Protein AF-R7G4W9-F1 (afdb_monomer)

Secondary structure (DSSP, 8-state):
---TT--EEEEEHHHHHHSHHHHHHHHHH--SSEEEEE--TT--S-HHHHHHHHHHHHHT---

Foldseek 3Di:
DCPPPAQEDEDEPVVCVVPVPVVVCCCVPDPPNHYHYDHDPVDDPCPPVVVQVVVCVVVVHRD

Solvent-accessible surface area (backbone atoms only — not comparable to full-atom values): 3949 Å² total; per-residue (Å²): 124,86,55,91,89,47,65,69,44,81,40,39,48,70,59,40,73,75,42,51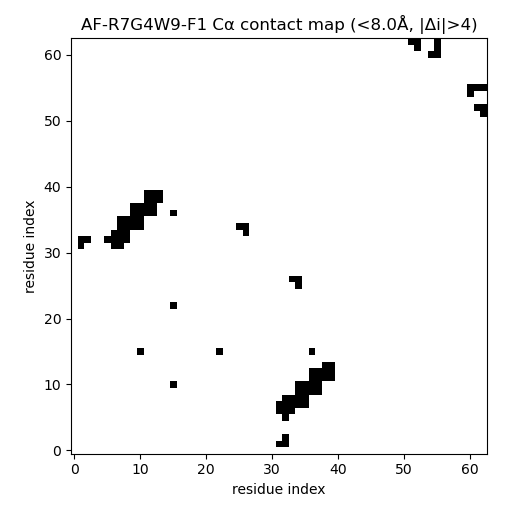,70,61,51,49,51,46,56,73,71,41,87,52,44,41,72,42,79,40,80,48,96,81,57,68,93,54,67,62,60,55,51,47,51,50,52,19,67,74,73,74,47,89,122

Structure (mmCIF, N/CA/C/O backbone):
data_AF-R7G4W9-F1
#
_entry.id   AF-R7G4W9-F1
#
loop_
_atom_site.group_PDB
_atom_site.id
_atom_site.type_symbol
_atom_site.label_atom_id
_atom_site.label_alt_id
_atom_site.label_comp_id
_atom_site.label_asym_id
_atom_site.label_entity_id
_atom_site.label_seq_id
_atom_site.pdbx_PDB_ins_code
_atom_site.Cartn_x
_atom_site.Cartn_y
_atom_site.Cartn_z
_atom_site.occupancy
_atom_site.B_iso_or_equiv
_atom_site.auth_seq_id
_atom_site.auth_comp_id
_atom_site.auth_asym_id
_atom_site.auth_atom_id
_atom_site.pdbx_PDB_model_num
ATOM 1 N N . MET A 1 1 ? -2.565 -3.603 -17.086 1.00 56.16 1 MET A N 1
ATOM 2 C CA . MET A 1 1 ? -1.766 -2.389 -17.333 1.00 56.16 1 MET A CA 1
ATOM 3 C C . MET A 1 1 ? -0.312 -2.796 -17.152 1.00 56.16 1 MET A C 1
ATOM 5 O O . MET A 1 1 ? 0.089 -3.041 -16.024 1.00 56.16 1 MET A O 1
ATOM 9 N N . HIS A 1 2 ? 0.425 -3.038 -18.235 1.00 61.53 2 HIS A N 1
ATOM 10 C CA . HIS A 1 2 ? 1.870 -3.266 -18.155 1.00 61.53 2 HIS A CA 1
ATOM 11 C C . HIS A 1 2 ? 2.528 -1.963 -18.587 1.00 61.53 2 HIS A C 1
ATOM 13 O O . HIS A 1 2 ? 2.437 -1.589 -19.750 1.00 61.53 2 HIS A O 1
ATOM 19 N N . ILE A 1 3 ? 3.057 -1.230 -17.609 1.00 76.62 3 ILE A N 1
ATOM 20 C CA . ILE A 1 3 ? 3.800 0.006 -17.832 1.00 76.62 3 ILE A CA 1
ATOM 21 C C . ILE A 1 3 ? 5.259 -0.385 -17.631 1.00 76.62 3 ILE A C 1
ATOM 23 O O . ILE A 1 3 ? 5.678 -0.597 -16.495 1.00 76.62 3 ILE A O 1
ATOM 27 N N . GLU A 1 4 ? 5.982 -0.606 -18.727 1.00 81.00 4 GLU A N 1
ATOM 28 C CA . GLU A 1 4 ? 7.318 -1.221 -18.690 1.00 81.00 4 GLU A CA 1
ATOM 29 C C . GLU A 1 4 ? 8.360 -0.343 -17.980 1.00 81.00 4 GLU A C 1
ATOM 31 O O . GLU A 1 4 ? 9.289 -0.869 -17.370 1.00 81.00 4 GLU A O 1
ATOM 36 N N . ASP A 1 5 ? 8.136 0.971 -17.949 1.00 89.94 5 ASP A N 1
ATOM 37 C CA . ASP A 1 5 ? 9.075 1.948 -17.387 1.00 89.94 5 ASP A CA 1
ATOM 38 C C . ASP A 1 5 ? 8.844 2.261 -15.899 1.00 89.94 5 ASP A C 1
ATOM 40 O O . ASP A 1 5 ? 9.631 2.978 -15.280 1.00 89.94 5 ASP A O 1
ATOM 44 N N . ILE A 1 6 ? 7.762 1.751 -15.297 1.00 88.44 6 ILE A N 1
ATOM 45 C CA . ILE A 1 6 ? 7.418 2.034 -13.898 1.00 88.44 6 ILE A CA 1
ATOM 46 C C . ILE A 1 6 ? 7.622 0.774 -13.063 1.00 88.44 6 ILE A C 1
ATOM 48 O O . ILE A 1 6 ? 6.971 -0.247 -13.272 1.00 88.44 6 ILE A O 1
ATOM 52 N N . ALA A 1 7 ? 8.508 0.861 -12.070 1.00 88.94 7 ALA A N 1
ATOM 53 C CA . ALA A 1 7 ? 8.773 -0.236 -11.141 1.00 88.94 7 ALA A CA 1
ATOM 54 C C . ALA A 1 7 ? 7.876 -0.189 -9.894 1.00 88.94 7 ALA A C 1
ATOM 56 O O . ALA A 1 7 ? 7.430 -1.236 -9.422 1.00 88.94 7 ALA A O 1
ATOM 57 N N . VAL A 1 8 ? 7.609 1.009 -9.364 1.00 91.44 8 VAL A N 1
ATOM 58 C CA . VAL A 1 8 ? 6.922 1.212 -8.081 1.00 91.44 8 VAL A CA 1
ATOM 59 C C . VAL A 1 8 ? 5.914 2.352 -8.193 1.00 91.44 8 VAL A C 1
ATOM 61 O O . VAL A 1 8 ? 6.219 3.400 -8.760 1.00 91.44 8 VAL A O 1
ATOM 64 N N . ILE A 1 9 ? 4.729 2.156 -7.620 1.00 91.81 9 ILE A N 1
ATOM 65 C CA . ILE A 1 9 ? 3.710 3.187 -7.417 1.00 91.81 9 ILE A CA 1
ATOM 66 C C . ILE A 1 9 ? 3.531 3.376 -5.912 1.00 91.81 9 ILE A C 1
ATOM 68 O O . ILE A 1 9 ? 3.187 2.430 -5.204 1.00 91.81 9 ILE A O 1
ATOM 72 N N . LEU A 1 10 ? 3.745 4.602 -5.436 1.00 92.38 10 LEU A N 1
ATOM 73 C CA . LEU A 1 10 ? 3.489 4.987 -4.050 1.00 92.38 10 LEU A CA 1
ATOM 74 C C . LEU A 1 10 ? 2.098 5.615 -3.938 1.00 92.38 10 LEU A C 1
ATOM 76 O O . LEU A 1 10 ? 1.749 6.498 -4.722 1.00 92.38 10 LEU A O 1
ATOM 80 N N . ILE A 1 11 ? 1.313 5.169 -2.965 1.00 91.50 11 ILE A N 1
ATOM 81 C CA . ILE A 1 11 ? -0.066 5.606 -2.740 1.00 91.50 11 ILE A CA 1
ATOM 82 C C . ILE A 1 11 ? -0.226 6.039 -1.286 1.00 91.50 11 ILE A C 1
ATOM 84 O O . ILE A 1 11 ? 0.257 5.351 -0.396 1.00 91.50 11 ILE A O 1
ATOM 88 N N . THR A 1 12 ? -0.918 7.148 -1.014 1.00 90.38 12 THR A N 1
ATOM 89 C CA . THR A 1 12 ? -1.148 7.564 0.375 1.00 90.38 12 THR A CA 1
ATOM 90 C C . THR A 1 12 ? -2.216 6.712 1.064 1.00 90.38 12 THR A C 1
ATOM 92 O O . THR A 1 12 ? -3.209 6.340 0.435 1.00 90.38 12 THR A O 1
ATOM 95 N N . THR A 1 13 ? -2.087 6.480 2.372 1.00 86.00 13 THR A N 1
ATOM 96 C CA . THR A 1 13 ? -3.108 5.791 3.190 1.00 86.00 13 THR A CA 1
ATOM 97 C C . THR A 1 13 ? -4.496 6.410 3.023 1.00 86.00 13 THR A C 1
ATOM 99 O O . THR A 1 13 ? -5.491 5.701 2.898 1.00 86.00 13 THR A O 1
ATOM 102 N N . LYS A 1 14 ? -4.575 7.739 2.891 1.00 86.31 14 LYS A N 1
ATOM 103 C CA . LYS A 1 14 ? -5.833 8.449 2.625 1.00 86.31 14 LYS A CA 1
ATOM 104 C C . LYS A 1 14 ? -6.509 8.009 1.317 1.00 86.31 14 LYS A C 1
ATOM 106 O O . LYS A 1 14 ? -7.732 7.875 1.269 1.00 86.31 14 LYS A O 1
ATOM 111 N N . LEU A 1 15 ? -5.735 7.773 0.253 1.00 89.06 15 LEU A N 1
ATO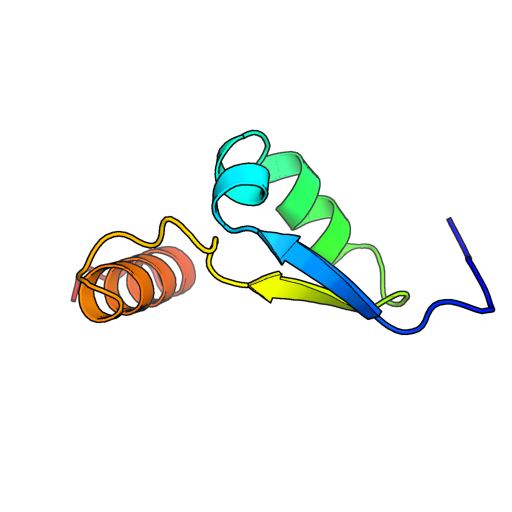M 112 C CA . LEU A 1 15 ? -6.279 7.259 -1.007 1.00 89.06 15 LEU A CA 1
ATOM 113 C C . LEU A 1 15 ? -6.750 5.811 -0.843 1.00 89.06 15 LEU A C 1
ATOM 115 O O . LEU A 1 15 ? -7.825 5.460 -1.327 1.00 89.06 15 LEU A O 1
ATOM 119 N N . VAL A 1 16 ? -5.974 4.986 -0.134 1.00 89.31 16 VAL A N 1
ATOM 120 C CA . VAL A 1 16 ? -6.327 3.582 0.117 1.00 89.31 16 VAL A CA 1
ATOM 121 C C . VAL A 1 16 ? -7.658 3.474 0.856 1.00 89.31 16 VAL A C 1
ATOM 123 O O . VAL A 1 16 ? -8.533 2.729 0.420 1.00 89.31 16 VAL A O 1
ATOM 126 N N . GLN A 1 17 ? -7.864 4.298 1.883 1.00 86.69 17 GLN A N 1
ATOM 127 C CA . GLN A 1 17 ? -9.114 4.365 2.646 1.00 86.69 17 GLN A CA 1
ATOM 128 C C . GLN A 1 17 ? -10.332 4.776 1.805 1.00 86.69 17 GLN A C 1
ATOM 130 O O . GLN A 1 17 ? -11.459 4.450 2.164 1.00 86.69 17 GLN A O 1
ATOM 135 N N . THR A 1 18 ? -10.134 5.462 0.674 1.00 91.56 18 THR A N 1
ATOM 136 C CA . THR A 1 18 ? -11.244 5.862 -0.207 1.00 91.56 18 THR A CA 1
ATOM 137 C C . THR A 1 18 ? -11.785 4.673 -1.011 1.00 91.56 18 THR A C 1
ATOM 139 O O . THR A 1 18 ? -12.984 4.600 -1.270 1.00 91.56 18 THR A O 1
ATOM 142 N N . CYS A 1 19 ? -10.916 3.729 -1.396 1.00 92.12 19 CYS A N 1
ATOM 143 C CA . CYS A 1 19 ? -11.257 2.602 -2.273 1.00 92.12 19 CYS A CA 1
ATOM 144 C C . CYS A 1 19 ? -10.527 1.297 -1.872 1.00 92.12 19 CYS A C 1
ATOM 146 O O . CYS A 1 19 ? -9.817 0.717 -2.704 1.00 92.12 19 CYS A O 1
ATOM 148 N N . PRO A 1 20 ? -10.695 0.789 -0.638 1.00 88.69 20 PRO A N 1
ATOM 149 C CA . PRO A 1 20 ? -9.858 -0.287 -0.094 1.00 88.69 20 PRO A CA 1
ATOM 150 C C . PRO A 1 20 ? -9.952 -1.592 -0.894 1.00 88.69 20 PRO A C 1
ATOM 152 O O . PRO A 1 20 ? -8.933 -2.228 -1.165 1.00 88.69 20 PRO A O 1
ATOM 155 N N . ASN A 1 21 ? -11.150 -1.953 -1.363 1.00 91.25 21 ASN A N 1
ATOM 156 C CA . ASN A 1 21 ? -11.373 -3.172 -2.149 1.00 91.25 21 ASN A CA 1
ATOM 157 C C . ASN A 1 21 ? -10.643 -3.134 -3.498 1.00 91.25 21 ASN A C 1
ATOM 159 O O . ASN A 1 21 ? -10.023 -4.112 -3.905 1.00 91.25 21 ASN A O 1
ATOM 163 N N . VAL A 1 22 ? -10.681 -1.987 -4.182 1.00 91.94 22 VAL A N 1
ATOM 164 C CA . VAL A 1 22 ? -10.030 -1.817 -5.489 1.00 91.94 22 VAL A CA 1
ATOM 165 C C . VAL A 1 22 ? -8.516 -1.879 -5.332 1.00 91.94 22 VAL A C 1
ATOM 167 O O . VAL A 1 22 ? -7.844 -2.576 -6.087 1.00 91.94 22 VAL A O 1
ATOM 170 N N . ILE A 1 23 ? -7.975 -1.178 -4.333 1.00 90.44 23 ILE A N 1
ATOM 171 C CA . ILE A 1 23 ? -6.536 -1.176 -4.066 1.00 90.44 23 ILE A CA 1
ATOM 172 C C . ILE A 1 23 ? -6.055 -2.568 -3.646 1.00 90.44 23 ILE A C 1
ATOM 174 O O . ILE A 1 23 ? -5.002 -3.001 -4.106 1.00 90.44 23 ILE A O 1
ATOM 178 N N . SER A 1 24 ? -6.830 -3.291 -2.839 1.00 88.81 24 SER A N 1
ATOM 179 C CA . SER A 1 24 ? -6.500 -4.661 -2.432 1.00 88.81 24 SER A CA 1
ATOM 180 C C . SER A 1 24 ? -6.482 -5.617 -3.624 1.00 88.81 24 SER A C 1
ATOM 182 O O . SER A 1 24 ? -5.502 -6.333 -3.813 1.00 88.81 24 SER A O 1
ATOM 184 N N . GLU A 1 25 ? -7.492 -5.571 -4.498 1.00 91.12 25 GLU A N 1
ATOM 185 C CA . GLU A 1 25 ? -7.508 -6.368 -5.733 1.00 91.12 25 GLU A CA 1
ATOM 186 C C . GLU A 1 25 ? -6.336 -6.020 -6.663 1.00 91.12 25 GLU A C 1
ATOM 188 O O . GLU A 1 25 ? -5.732 -6.914 -7.259 1.00 91.12 25 GLU A O 1
ATOM 193 N N . LEU A 1 26 ? -5.968 -4.739 -6.772 1.00 89.31 26 LEU A N 1
ATOM 194 C CA . LEU A 1 26 ? -4.801 -4.310 -7.546 1.00 89.31 26 LEU A CA 1
ATOM 195 C C . LEU A 1 26 ? -3.498 -4.858 -6.949 1.00 89.31 26 LEU A C 1
ATOM 197 O O . LEU A 1 26 ? -2.716 -5.463 -7.682 1.00 89.31 26 LEU A O 1
ATOM 201 N N . LYS A 1 27 ? -3.294 -4.720 -5.631 1.00 86.88 27 LYS A N 1
ATOM 202 C CA . LYS A 1 27 ? -2.133 -5.267 -4.906 1.00 86.88 27 LYS A CA 1
ATOM 203 C C . LYS A 1 27 ? -2.037 -6.797 -5.055 1.00 86.88 27 LYS A C 1
ATOM 205 O O . LYS A 1 27 ? -0.935 -7.322 -5.180 1.00 86.88 27 LYS A O 1
ATOM 210 N N . LEU A 1 28 ? -3.168 -7.511 -5.085 1.00 87.44 28 LEU A N 1
ATOM 211 C CA . LEU A 1 28 ? -3.219 -8.974 -5.218 1.00 87.44 28 LEU A CA 1
ATOM 212 C C . LEU A 1 28 ? -2.986 -9.467 -6.654 1.00 87.44 28 LEU A C 1
ATOM 214 O O . LEU A 1 28 ? -2.320 -10.483 -6.861 1.00 87.44 28 LEU A O 1
ATOM 218 N N . ARG A 1 29 ? -3.550 -8.787 -7.659 1.00 87.94 29 ARG A N 1
ATOM 219 C CA . ARG A 1 29 ? -3.546 -9.263 -9.055 1.00 87.94 29 ARG A CA 1
ATOM 220 C C . ARG A 1 29 ? -2.374 -8.751 -9.886 1.00 87.94 29 ARG A C 1
ATOM 222 O O . ARG A 1 29 ? -2.007 -9.407 -10.862 1.00 87.94 29 ARG A O 1
ATOM 229 N N . GLN A 1 30 ? -1.794 -7.596 -9.559 1.00 82.00 30 GLN A N 1
ATOM 230 C CA . GLN A 1 30 ? -0.676 -7.026 -10.315 1.00 82.00 30 GLN A CA 1
ATOM 231 C C . GLN A 1 30 ? 0.670 -7.353 -9.673 1.00 82.00 30 GLN A C 1
ATOM 233 O O . GLN A 1 30 ? 1.024 -6.840 -8.622 1.00 82.00 30 GLN A O 1
ATOM 238 N N . LYS A 1 31 ? 1.478 -8.153 -10.381 1.00 80.44 31 LYS A N 1
ATOM 239 C CA . LYS A 1 31 ? 2.88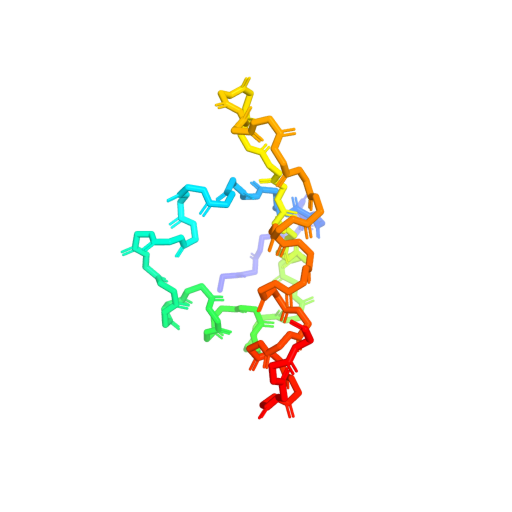9 -8.374 -10.021 1.00 80.44 31 LYS A CA 1
ATOM 240 C C . LYS A 1 31 ? 3.775 -7.150 -10.274 1.00 80.44 31 LYS A C 1
ATOM 242 O O . LYS A 1 31 ? 4.810 -7.023 -9.630 1.00 80.44 31 LYS A O 1
ATOM 247 N N . LYS A 1 32 ? 3.420 -6.305 -11.251 1.00 83.31 32 LYS A N 1
ATOM 248 C CA . LYS A 1 32 ? 4.153 -5.086 -11.624 1.00 83.31 32 LYS A CA 1
ATOM 249 C C . LYS A 1 32 ? 3.200 -4.027 -12.194 1.00 83.31 32 LYS A C 1
ATOM 251 O O . LYS A 1 32 ? 2.327 -4.411 -12.983 1.00 83.31 32 LYS A O 1
ATOM 256 N N . PRO A 1 33 ? 3.415 -2.732 -11.894 1.00 87.25 33 PRO A N 1
ATOM 257 C CA . PRO A 1 33 ? 4.379 -2.189 -10.918 1.00 87.25 33 PRO A CA 1
ATOM 258 C C . PRO A 1 33 ? 4.023 -2.540 -9.462 1.00 87.25 33 PRO A C 1
ATOM 260 O O . PRO A 1 33 ? 2.869 -2.833 -9.163 1.00 87.25 33 PRO A O 1
ATOM 263 N N . LEU A 1 34 ? 5.011 -2.527 -8.562 1.00 89.75 34 LEU A N 1
ATOM 264 C CA . LEU A 1 34 ? 4.800 -2.767 -7.131 1.00 89.75 34 LEU A CA 1
ATOM 265 C C . LEU A 1 34 ? 4.018 -1.597 -6.524 1.00 89.75 34 LEU A C 1
ATOM 267 O O . LEU A 1 34 ? 4.470 -0.456 -6.580 1.00 89.75 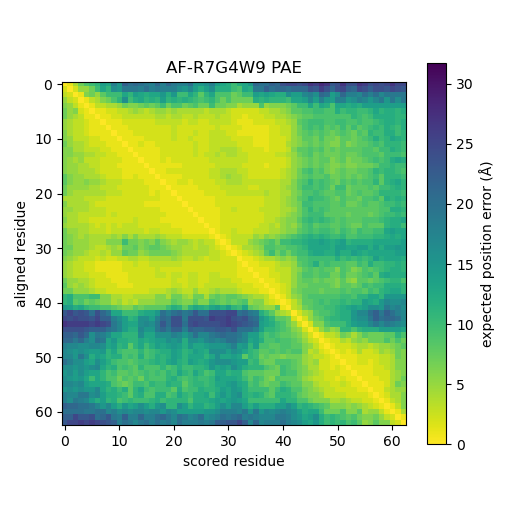34 LEU A O 1
ATOM 271 N N . ILE A 1 35 ? 2.865 -1.882 -5.925 1.00 90.94 35 ILE A N 1
ATOM 272 C CA . ILE A 1 35 ? 2.020 -0.867 -5.291 1.00 90.94 35 ILE A CA 1
ATOM 273 C C . ILE A 1 35 ? 2.326 -0.834 -3.794 1.00 90.94 35 ILE A C 1
ATOM 275 O O . ILE A 1 35 ? 2.071 -1.808 -3.087 1.00 90.94 35 ILE A O 1
ATOM 279 N N . VAL A 1 36 ? 2.846 0.293 -3.309 1.00 90.00 36 VAL A N 1
ATOM 280 C CA . VAL A 1 36 ? 3.227 0.494 -1.905 1.00 90.00 36 VAL A CA 1
ATOM 281 C C . VAL A 1 36 ? 2.413 1.631 -1.308 1.00 90.00 36 VAL A C 1
ATOM 283 O O . VAL A 1 36 ? 2.225 2.677 -1.925 1.00 90.00 36 VAL A O 1
ATOM 286 N N . GLU A 1 37 ? 1.930 1.419 -0.092 1.00 88.06 37 GLU A N 1
ATOM 287 C CA . GLU A 1 37 ? 1.206 2.425 0.672 1.00 88.06 37 GLU A CA 1
ATOM 288 C C . GLU A 1 37 ? 2.155 3.214 1.580 1.00 88.06 37 GLU A C 1
ATOM 290 O O . GLU A 1 37 ? 3.036 2.631 2.209 1.00 88.06 37 GLU A O 1
ATOM 295 N N . ILE A 1 38 ? 1.982 4.534 1.634 1.00 88.31 38 ILE A N 1
ATOM 296 C CA . ILE A 1 38 ? 2.762 5.463 2.456 1.00 88.31 38 ILE A CA 1
ATOM 297 C C . ILE A 1 38 ? 1.830 6.402 3.241 1.00 88.31 38 ILE A C 1
ATOM 299 O O . ILE A 1 38 ? 0.738 6.721 2.768 1.00 88.31 38 ILE A O 1
ATOM 303 N N . PRO A 1 39 ? 2.228 6.899 4.418 1.00 81.44 39 PRO A N 1
ATOM 304 C CA . PRO A 1 39 ? 1.437 7.893 5.138 1.00 81.44 39 PRO A CA 1
ATOM 305 C C . PRO A 1 39 ? 1.364 9.228 4.370 1.00 81.44 39 PRO A C 1
ATOM 307 O O . PRO A 1 39 ? 2.264 9.580 3.606 1.00 81.44 39 PRO A O 1
ATOM 310 N N . ASP A 1 40 ? 0.281 9.986 4.565 1.00 79.00 40 ASP A N 1
ATOM 311 C CA . ASP A 1 40 ? 0.145 11.346 4.018 1.00 79.00 40 ASP A CA 1
ATOM 312 C C . ASP A 1 40 ? 0.936 12.357 4.876 1.00 79.00 40 ASP A C 1
ATOM 314 O O . ASP A 1 40 ? 1.162 12.140 6.066 1.00 79.00 40 ASP A O 1
ATOM 318 N N . ARG A 1 41 ? 1.319 13.503 4.296 1.00 76.38 41 ARG A N 1
ATOM 319 C CA . ARG A 1 41 ? 2.023 14.598 4.994 1.00 76.38 41 ARG A CA 1
ATOM 320 C C . ARG A 1 41 ? 1.204 15.219 6.129 1.00 76.38 41 ARG A C 1
ATOM 322 O O . ARG A 1 41 ? 1.755 15.908 6.976 1.00 76.38 41 ARG A O 1
ATOM 329 N N . HIS A 1 42 ? -0.109 15.003 6.109 1.00 73.62 42 HIS A N 1
ATOM 330 C CA . HIS A 1 42 ? -1.049 15.411 7.155 1.00 73.62 42 HIS A CA 1
ATOM 331 C C . HIS A 1 42 ? -1.187 14.370 8.276 1.00 73.62 42 HIS A C 1
ATOM 333 O O . HIS A 1 42 ? -2.160 14.427 9.022 1.00 73.62 42 HIS A O 1
ATOM 339 N N . GLY A 1 43 ? -0.275 13.392 8.337 1.00 58.91 43 GLY A N 1
ATOM 340 C CA . GLY A 1 43 ? -0.334 12.233 9.223 1.00 58.91 43 GLY A CA 1
ATOM 341 C C . GLY A 1 43 ? -0.727 12.597 10.651 1.00 58.91 43 GLY A C 1
ATOM 342 O O . GLY A 1 43 ? -0.040 13.363 11.324 1.00 58.91 43 GLY A O 1
ATOM 343 N N . SER A 1 44 ? -1.855 12.039 11.086 1.00 57.25 44 SER A N 1
ATOM 344 C CA . SER A 1 44 ? -2.273 12.001 12.481 1.00 57.25 44 SER A CA 1
ATOM 345 C C . SER A 1 44 ? -1.138 11.445 13.340 1.00 57.25 44 SER A C 1
ATOM 347 O O . SER A 1 44 ? -0.488 10.473 12.964 1.00 57.25 44 SER A O 1
ATOM 349 N N . THR A 1 45 ? -0.916 12.091 14.479 1.00 53.91 45 THR A N 1
ATOM 350 C CA . THR A 1 45 ? 0.212 11.955 15.412 1.00 53.91 45 THR A CA 1
ATOM 351 C C . THR A 1 45 ? 0.524 10.533 15.913 1.00 53.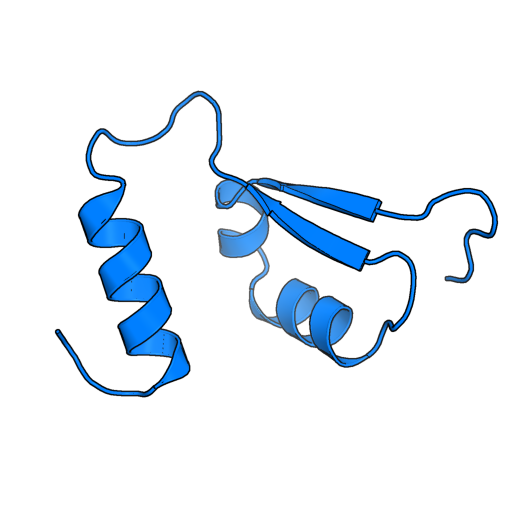91 45 THR A C 1
ATOM 353 O O . THR A 1 45 ? 1.594 10.334 16.477 1.00 53.91 45 THR A O 1
ATOM 356 N N . ASP A 1 46 ? -0.313 9.528 15.653 1.00 63.84 46 ASP A N 1
ATOM 357 C CA . ASP A 1 46 ? -0.110 8.157 16.129 1.00 63.84 46 ASP A CA 1
ATOM 358 C C . ASP A 1 46 ? 0.145 7.160 14.993 1.00 63.84 46 ASP A C 1
ATOM 360 O O . ASP A 1 46 ? -0.733 6.438 14.524 1.00 63.84 46 ASP A O 1
ATOM 364 N N . ILE A 1 47 ? 1.408 7.083 14.564 1.00 64.50 47 ILE A N 1
ATOM 365 C CA . ILE A 1 47 ? 1.911 6.010 13.686 1.00 64.50 47 ILE A CA 1
ATOM 366 C C . ILE A 1 4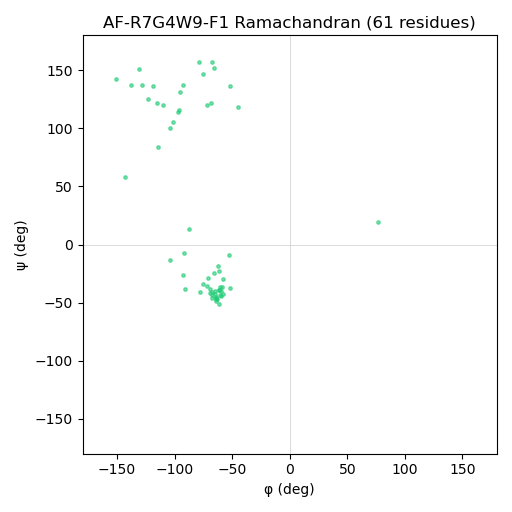7 ? 1.691 4.627 14.335 1.00 64.50 47 ILE A C 1
ATOM 368 O O . ILE A 1 47 ? 1.480 3.648 13.621 1.00 64.50 47 ILE A O 1
ATOM 372 N N . GLY A 1 48 ? 1.704 4.555 15.673 1.00 66.19 48 GLY A N 1
ATOM 373 C CA . GLY A 1 48 ? 1.470 3.328 16.441 1.00 66.19 48 GLY A CA 1
ATOM 374 C C . GLY A 1 48 ? 0.081 2.735 16.209 1.00 66.19 48 GLY A C 1
ATOM 375 O O . GLY A 1 48 ? -0.018 1.587 15.791 1.00 66.19 48 GLY A O 1
ATOM 376 N N . GLU A 1 49 ? -0.980 3.539 16.351 1.00 68.75 49 GLU A N 1
ATOM 377 C CA . GLU A 1 49 ? -2.359 3.075 16.122 1.00 68.75 49 GLU A CA 1
ATOM 378 C C . GLU A 1 49 ? -2.579 2.576 14.689 1.00 68.75 49 GLU A C 1
ATOM 380 O O . GLU A 1 49 ? -3.296 1.601 14.470 1.00 68.75 49 GLU A O 1
ATOM 385 N N . VAL A 1 50 ? -1.946 3.216 13.700 1.00 68.69 50 VAL A N 1
ATOM 386 C CA . VAL A 1 50 ? -2.049 2.795 12.294 1.00 68.69 50 VAL A CA 1
ATO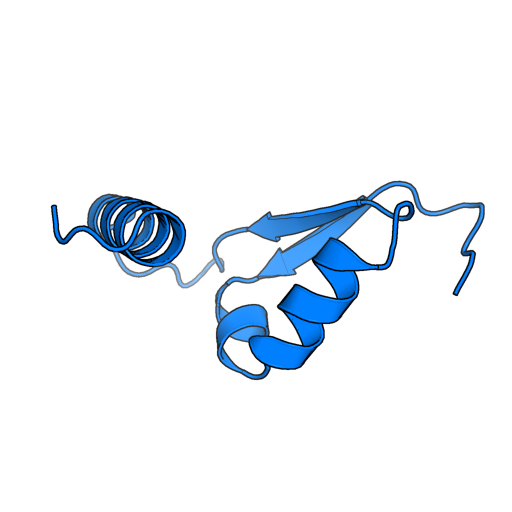M 387 C C . VAL A 1 50 ? -1.375 1.438 12.072 1.00 68.69 50 VAL A C 1
ATOM 389 O O . VAL A 1 50 ? -1.920 0.602 11.350 1.00 68.69 50 VAL A O 1
ATOM 392 N N . MET A 1 51 ? -0.212 1.196 12.686 1.00 69.25 51 MET A N 1
ATOM 393 C CA . MET A 1 51 ? 0.464 -0.103 12.599 1.00 69.25 51 MET A CA 1
ATOM 394 C C . MET A 1 51 ? -0.327 -1.201 13.311 1.00 69.25 51 MET A C 1
ATOM 396 O O . MET A 1 51 ? -0.497 -2.277 12.736 1.00 69.25 51 MET A O 1
ATOM 400 N N . ASP A 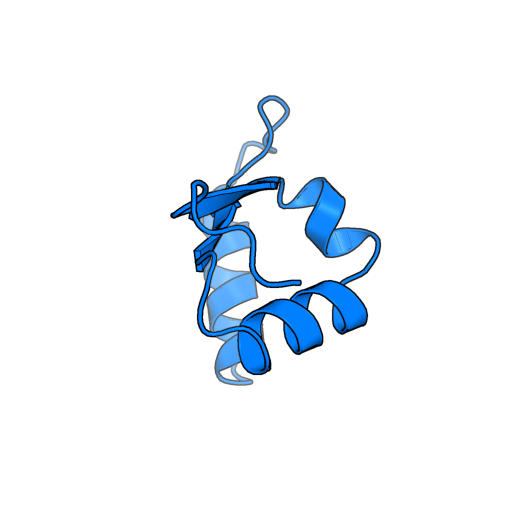1 52 ? -0.849 -0.925 14.505 1.00 75.81 52 ASP A N 1
ATOM 401 C CA . ASP A 1 52 ? -1.641 -1.887 15.274 1.00 75.81 52 ASP A CA 1
ATOM 402 C C . ASP A 1 52 ? -2.936 -2.244 14.540 1.00 75.81 52 ASP A C 1
ATOM 404 O O . ASP A 1 52 ? -3.236 -3.424 14.360 1.00 75.81 52 ASP A O 1
ATOM 408 N N . ALA A 1 53 ? -3.650 -1.249 14.004 1.00 74.00 53 ALA A N 1
ATOM 409 C CA . ALA A 1 53 ? -4.838 -1.472 13.186 1.00 74.00 53 ALA A CA 1
ATOM 410 C C . ALA A 1 53 ? -4.527 -2.300 11.928 1.00 74.00 53 ALA A C 1
ATOM 412 O O . ALA A 1 53 ? -5.265 -3.236 11.620 1.00 74.00 53 ALA A O 1
ATOM 413 N N . TYR A 1 54 ? -3.422 -2.004 11.233 1.00 72.94 54 TYR A N 1
ATOM 414 C CA . TYR A 1 54 ? -3.006 -2.742 10.038 1.00 72.94 54 TYR A CA 1
ATOM 415 C C . TYR A 1 54 ? -2.690 -4.209 10.347 1.00 72.94 54 TYR A C 1
ATOM 417 O O . TYR A 1 54 ? -3.145 -5.114 9.643 1.00 72.94 54 TYR A O 1
ATOM 425 N N . VAL A 1 55 ? -1.922 -4.464 11.410 1.00 76.56 55 VAL A N 1
ATOM 426 C CA . VAL A 1 55 ? -1.597 -5.828 11.843 1.00 76.56 55 VAL A CA 1
ATOM 427 C C . VAL A 1 55 ? -2.869 -6.550 12.270 1.00 76.56 55 VAL A C 1
ATOM 429 O O . VAL A 1 55 ? -3.103 -7.665 11.806 1.00 76.56 55 VAL A O 1
ATOM 432 N N . SER A 1 56 ? -3.723 -5.907 13.070 1.00 81.44 56 SER A N 1
ATOM 433 C CA . SER A 1 56 ? -5.006 -6.462 13.501 1.00 81.44 56 SER A CA 1
ATOM 434 C C . SER A 1 56 ? -5.926 -6.833 12.348 1.00 81.44 56 SER A C 1
ATOM 436 O O . SER A 1 56 ? -6.541 -7.896 12.392 1.00 81.44 56 SER A O 1
ATOM 438 N N . GLU A 1 57 ? -6.028 -5.993 11.320 1.00 76.06 57 GLU A N 1
ATOM 439 C CA . GLU A 1 57 ? -6.864 -6.254 10.147 1.00 76.06 57 GLU A CA 1
ATOM 440 C C . GLU A 1 57 ? -6.301 -7.404 9.300 1.00 76.06 57 GLU A C 1
ATOM 442 O O . GLU A 1 57 ? -7.055 -8.256 8.832 1.00 76.06 57 GLU A O 1
ATOM 447 N N . ALA A 1 58 ? -4.974 -7.492 9.169 1.00 75.50 58 ALA A N 1
ATOM 448 C CA . ALA A 1 58 ? -4.314 -8.543 8.400 1.00 75.50 58 ALA A CA 1
ATOM 449 C C . ALA A 1 58 ? -4.377 -9.929 9.068 1.00 75.50 58 ALA A C 1
ATOM 451 O O . ALA A 1 58 ? -4.471 -10.937 8.365 1.00 75.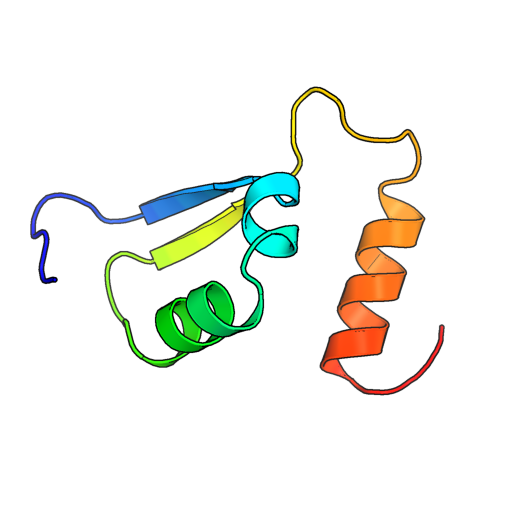50 58 ALA A O 1
ATOM 452 N N . ILE A 1 59 ? -4.308 -9.998 10.404 1.00 79.62 59 ILE A N 1
ATOM 453 C CA . ILE A 1 59 ? -4.288 -11.270 11.156 1.00 79.62 59 ILE A CA 1
ATOM 454 C C . ILE A 1 59 ? -5.626 -11.612 11.828 1.00 79.62 59 ILE A C 1
ATOM 456 O O . ILE A 1 59 ? -5.807 -12.739 12.287 1.00 79.62 59 ILE A O 1
ATOM 460 N N . GLY A 1 60 ? -6.560 -10.660 11.908 1.00 71.94 60 GLY A N 1
ATOM 461 C CA . GLY A 1 60 ? -7.872 -10.828 12.540 1.00 71.94 60 GLY A CA 1
ATOM 462 C C . GLY A 1 60 ? -7.865 -10.808 14.075 1.00 71.94 60 GLY A C 1
ATOM 463 O O . GLY A 1 60 ? -8.817 -11.287 14.691 1.00 71.94 60 GLY A O 1
ATOM 464 N N . VAL A 1 61 ? -6.816 -10.276 14.710 1.00 70.62 61 VAL A N 1
ATOM 465 C CA . VAL A 1 61 ? -6.661 -10.232 16.177 1.00 70.62 61 VAL A CA 1
ATOM 466 C C . VAL A 1 61 ? -6.480 -8.789 16.619 1.00 70.62 61 VAL A C 1
ATOM 468 O O . VAL A 1 61 ? -5.575 -8.132 16.124 1.00 70.62 61 VAL A O 1
ATOM 471 N N . LYS A 1 62 ? -7.304 -8.295 17.552 1.00 63.25 62 LYS A N 1
ATOM 472 C CA . LYS A 1 62 ? -7.118 -6.965 18.161 1.00 63.25 62 LYS A CA 1
ATOM 473 C C . LYS A 1 62 ? -5.915 -6.989 19.111 1.00 63.25 62 LYS A C 1
ATOM 475 O O . LYS A 1 62 ? -5.922 -7.804 20.035 1.00 63.25 62 LYS A O 1
ATOM 480 N N . LEU A 1 63 ? -4.916 -6.148 18.839 1.00 60.50 63 LEU A N 1
ATOM 481 C CA . LEU A 1 63 ? -3.769 -5.875 19.714 1.00 60.50 63 LEU A CA 1
ATOM 482 C C . LEU A 1 63 ? -4.096 -4.741 20.692 1.00 60.50 63 LEU A C 1
ATOM 484 O O . LEU A 1 63 ? -4.874 -3.841 20.302 1.00 60.50 63 LEU A O 1
#

Organism: NCBI:txid1263076

Sequence (63 aa):
MHIEDIAVILITTKLVQTCPNVISELKLRQKKPLIVEIPDRHGSTDIGEVMDAYVSEAIGVKL

Mean predicted aligned error: 8.09 Å

Nearest PDB structures (foldseek):
  8gxx-assembly1_H  TM=6.676E-01  e=1.257E+00  Thermus thermophilus HB8
  6bzg-assembly1_B  TM=3.772E-01  e=2.539E+00  Saccharomyces cerevisiae
  6bzf-assembly4_H  TM=3.733E-01  e=3.609E+00  Saccharomyces cerevisiae
  1kmn-assembly1_B  TM=3.247E-01  e=4.780E+00  Escherichia coli

pLDDT: mean 80.24, std 10.95, range [53.91, 92.38]

Radius of gyration: 13.39 Å; Cα contacts (8 Å, |Δi|>4): 47; chains: 1; bounding box: 20×27×38 Å

InterPro domains:
  IPR008218 ATPase, V1 complex, subunit F [PF01990] (4-48)
  IPR036906 ATPase, V1 complex, subunit F superfamily [G3DSA:3.40.50.10580] (1-63)
  IPR036906 ATPase, V1 complex, subunit F superfamily [SSF159468] (4-63)